Protein AF-A0A3A8FLH2-F1 (afdb_monomer_lite)

Structure (mmCIF, N/CA/C/O backbone):
data_AF-A0A3A8FLH2-F1
#
_entry.id   AF-A0A3A8FLH2-F1
#
loop_
_atom_site.group_PDB
_atom_site.id
_atom_site.type_symbol
_atom_site.label_atom_id
_atom_site.label_alt_id
_atom_site.label_comp_id
_atom_site.label_asym_id
_atom_site.label_entity_id
_atom_site.label_seq_id
_atom_site.pdbx_PDB_ins_code
_atom_site.Cartn_x
_atom_site.Cartn_y
_atom_site.Cartn_z
_atom_site.occupancy
_atom_site.B_iso_or_equiv
_atom_site.auth_seq_id
_atom_site.auth_comp_id
_atom_site.auth_asym_id
_atom_site.auth_atom_id
_atom_site.pdbx_PDB_model_num
ATOM 1 N N . MET A 1 1 ? -19.766 -3.089 4.349 1.00 55.38 1 MET A N 1
ATOM 2 C CA . MET A 1 1 ? -18.313 -3.240 4.592 1.00 55.38 1 MET A CA 1
ATOM 3 C C . MET A 1 1 ? -17.498 -3.389 3.302 1.00 55.38 1 MET A C 1
ATOM 5 O O . MET A 1 1 ? -16.500 -2.701 3.184 1.00 55.38 1 MET A O 1
ATOM 9 N N . ALA A 1 2 ? -17.955 -4.142 2.289 1.00 69.94 2 ALA A N 1
ATOM 10 C CA . ALA A 1 2 ? -17.283 -4.260 0.978 1.00 69.94 2 ALA A CA 1
ATOM 11 C C . ALA A 1 2 ? -17.192 -2.958 0.141 1.00 69.94 2 ALA A C 1
ATOM 13 O O . ALA A 1 2 ? -16.444 -2.889 -0.828 1.00 69.94 2 ALA A O 1
ATOM 14 N N . VAL A 1 3 ? -17.961 -1.917 0.484 1.00 90.50 3 VAL A N 1
ATOM 15 C CA . VAL A 1 3 ? -18.028 -0.675 -0.309 1.00 90.50 3 VAL A CA 1
ATOM 16 C C . VAL A 1 3 ? -16.772 0.182 -0.148 1.00 90.50 3 VAL A C 1
ATOM 18 O O . VAL A 1 3 ? -16.340 0.764 -1.135 1.00 90.50 3 VAL A O 1
ATOM 21 N N . LEU A 1 4 ? -16.172 0.236 1.049 1.00 92.25 4 LEU A N 1
ATOM 22 C CA . LEU A 1 4 ? -14.948 1.013 1.280 1.00 92.25 4 LEU A CA 1
ATOM 23 C C . LEU A 1 4 ? -13.774 0.421 0.500 1.00 92.25 4 LEU A C 1
ATOM 25 O O . LEU A 1 4 ? -13.136 1.127 -0.270 1.00 92.25 4 LEU A O 1
ATOM 29 N N . GLU A 1 5 ? -13.535 -0.881 0.649 1.00 92.44 5 GLU A N 1
ATOM 30 C CA . GLU A 1 5 ? -12.471 -1.575 -0.077 1.00 92.44 5 GLU A CA 1
ATOM 31 C C . GLU A 1 5 ? -12.674 -1.476 -1.593 1.00 92.44 5 GLU A C 1
ATOM 33 O O . GLU A 1 5 ? -11.736 -1.166 -2.322 1.00 92.44 5 GLU A O 1
ATOM 38 N N . ARG A 1 6 ? -13.918 -1.622 -2.074 1.00 92.06 6 ARG A N 1
ATOM 39 C CA . ARG A 1 6 ? -14.243 -1.416 -3.491 1.00 92.06 6 ARG A CA 1
ATOM 40 C C . ARG A 1 6 ? -13.968 0.017 -3.945 1.00 92.06 6 ARG A C 1
ATOM 42 O O . ARG A 1 6 ? -13.400 0.208 -5.013 1.00 92.06 6 ARG A O 1
ATOM 49 N N . ALA A 1 7 ? -14.363 1.018 -3.161 1.00 94.94 7 ALA A N 1
ATOM 50 C CA . ALA A 1 7 ? -14.124 2.419 -3.494 1.00 94.94 7 ALA A CA 1
ATOM 51 C C . ALA A 1 7 ? -12.621 2.730 -3.558 1.00 94.94 7 ALA A C 1
ATOM 53 O O . ALA A 1 7 ? -12.168 3.339 -4.523 1.00 94.94 7 ALA A O 1
ATOM 54 N N . LEU A 1 8 ? -11.839 2.253 -2.586 1.00 95.25 8 LEU A N 1
ATOM 55 C CA . LEU A 1 8 ? -10.383 2.403 -2.591 1.00 95.25 8 LEU A CA 1
ATOM 56 C C . LEU A 1 8 ? -9.747 1.671 -3.778 1.00 95.25 8 LEU A C 1
ATOM 58 O O . LEU A 1 8 ? -8.888 2.236 -4.453 1.00 95.25 8 LEU A O 1
ATOM 62 N N . ARG A 1 9 ? -10.215 0.461 -4.103 1.00 94.56 9 ARG A N 1
ATOM 63 C CA . ARG A 1 9 ? -9.752 -0.280 -5.282 1.00 94.56 9 ARG A CA 1
ATOM 64 C C . ARG A 1 9 ? -10.026 0.486 -6.580 1.00 94.56 9 ARG A C 1
ATOM 66 O O . ARG A 1 9 ? -9.167 0.497 -7.456 1.00 94.56 9 ARG A O 1
ATOM 73 N N . GLU A 1 10 ? -11.163 1.172 -6.703 1.00 95.94 10 GLU A N 1
ATOM 74 C CA . GLU A 1 10 ? -11.455 2.014 -7.874 1.00 95.94 10 GLU A CA 1
ATOM 75 C C . GLU A 1 10 ? -10.544 3.243 -7.971 1.00 95.94 10 GLU A C 1
ATOM 77 O O . GLU A 1 10 ? -10.131 3.612 -9.074 1.00 95.94 10 GLU A O 1
ATOM 82 N N . VAL A 1 11 ? -10.177 3.847 -6.837 1.00 96.44 11 VAL A N 1
ATOM 83 C CA . VAL A 1 11 ? -9.166 4.915 -6.804 1.00 96.44 11 VAL A CA 1
ATOM 84 C C . VAL A 1 11 ? -7.824 4.373 -7.311 1.00 96.44 11 VAL A C 1
ATOM 86 O O . VAL A 1 11 ? -7.263 4.930 -8.254 1.00 96.44 11 VAL A O 1
ATOM 89 N N . VAL A 1 12 ? -7.349 3.239 -6.786 1.00 96.00 12 VAL A N 1
ATOM 90 C CA . VAL A 1 12 ? -6.095 2.605 -7.244 1.00 96.00 12 VAL A CA 1
ATOM 91 C C . VAL A 1 12 ? -6.160 2.241 -8.734 1.00 96.00 12 VAL A C 1
ATOM 93 O O . VAL A 1 12 ? -5.216 2.478 -9.486 1.00 96.00 12 VAL A O 1
ATOM 96 N N . ARG A 1 13 ? -7.301 1.733 -9.214 1.00 95.62 13 ARG A N 1
ATOM 97 C CA . ARG A 1 13 ? -7.495 1.407 -10.635 1.00 95.62 13 ARG A CA 1
ATOM 98 C C . ARG A 1 13 ? -7.343 2.643 -11.526 1.00 95.62 13 ARG A C 1
ATOM 100 O O . ARG A 1 13 ? -6.649 2.588 -12.542 1.00 95.62 13 ARG A O 1
ATOM 107 N N . ARG A 1 14 ? -7.977 3.758 -11.146 1.00 96.69 14 ARG A N 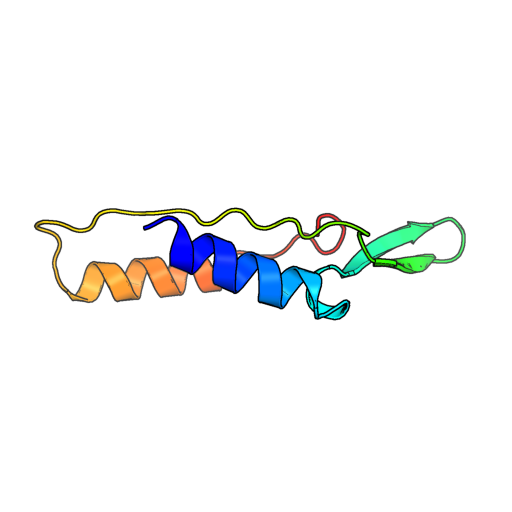1
ATOM 108 C CA . ARG A 1 14 ? -7.998 5.010 -11.920 1.00 96.69 14 ARG A CA 1
ATOM 109 C C . ARG A 1 14 ? -6.633 5.703 -11.981 1.00 96.69 14 ARG A C 1
ATOM 111 O O . ARG A 1 14 ? -6.373 6.403 -12.955 1.00 96.69 14 ARG A O 1
ATOM 118 N N . HIS A 1 15 ? -5.784 5.528 -10.971 1.00 97.44 15 HIS A N 1
ATOM 119 C CA . HIS A 1 15 ? -4.534 6.275 -10.832 1.00 97.44 15 HIS A CA 1
ATOM 120 C C . HIS A 1 15 ? -3.308 5.373 -11.002 1.00 97.44 15 HIS A C 1
ATOM 122 O O . HIS A 1 15 ? -2.982 4.586 -10.121 1.00 97.44 15 HIS A O 1
ATOM 128 N N . GLU A 1 16 ? -2.593 5.524 -12.120 1.00 95.81 16 GLU A N 1
ATOM 129 C CA . GLU A 1 16 ? -1.387 4.735 -12.427 1.00 95.81 16 GLU A CA 1
ATOM 130 C C . GLU A 1 16 ? -0.297 4.870 -11.365 1.00 95.81 16 GLU A C 1
ATOM 132 O O . GLU A 1 16 ? 0.306 3.871 -10.999 1.00 95.81 16 GLU A O 1
ATOM 137 N N . VAL A 1 17 ? -0.116 6.070 -10.802 1.00 94.62 17 VAL A N 1
ATOM 138 C CA . VAL A 1 17 ? 0.878 6.329 -9.746 1.00 94.62 17 VAL A CA 1
ATOM 139 C C . VAL A 1 17 ? 0.688 5.445 -8.507 1.00 94.62 17 VAL A C 1
ATOM 141 O O . VAL A 1 17 ? 1.660 5.126 -7.833 1.00 94.62 17 VAL A O 1
ATOM 144 N N . LEU A 1 18 ? -0.545 5.008 -8.220 1.00 94.00 18 LEU A N 1
ATOM 145 C CA . LEU A 1 18 ? -0.854 4.110 -7.100 1.00 94.00 18 LEU A CA 1
ATOM 146 C C . LEU A 1 18 ? -0.636 2.626 -7.443 1.00 94.00 18 LEU A C 1
ATOM 148 O O . LEU A 1 18 ? -0.850 1.771 -6.592 1.00 94.00 18 LEU A O 1
ATOM 152 N N . ARG A 1 19 ? -0.246 2.319 -8.685 1.00 94.81 19 ARG A N 1
ATOM 153 C CA . ARG A 1 19 ? 0.055 0.975 -9.206 1.00 94.81 19 ARG A CA 1
ATOM 154 C C . ARG A 1 19 ? 1.498 0.859 -9.712 1.00 94.81 19 ARG A C 1
ATOM 156 O O . ARG A 1 19 ? 1.823 -0.111 -10.399 1.00 94.81 19 ARG A O 1
ATOM 163 N N . THR A 1 20 ? 2.343 1.849 -9.426 1.00 94.31 20 THR A N 1
ATOM 164 C CA . THR A 1 20 ? 3.735 1.891 -9.879 1.00 94.31 20 THR A CA 1
ATOM 165 C C . THR A 1 20 ? 4.660 1.220 -8.866 1.00 94.31 20 THR A C 1
ATOM 167 O O . THR A 1 20 ? 4.665 1.576 -7.693 1.00 94.31 20 THR A O 1
ATOM 170 N N . SER A 1 21 ? 5.495 0.302 -9.349 1.00 94.00 21 SER A N 1
ATOM 171 C CA . SER A 1 21 ? 6.650 -0.259 -8.634 1.00 94.00 21 SER A CA 1
ATOM 172 C C . SER A 1 21 ? 7.947 0.070 -9.379 1.00 94.00 21 SER A C 1
ATOM 174 O O . SER A 1 21 ? 7.918 0.407 -10.563 1.00 94.00 21 SER A O 1
ATOM 176 N N . PHE A 1 22 ? 9.085 -0.022 -8.700 1.00 93.50 22 PHE A N 1
ATOM 177 C CA . PHE A 1 22 ? 10.415 0.250 -9.238 1.00 93.50 22 PHE A CA 1
ATOM 178 C C . PHE A 1 22 ? 11.236 -1.034 -9.227 1.00 93.50 22 PHE A C 1
ATOM 180 O O . PHE A 1 22 ? 11.578 -1.546 -8.164 1.00 93.50 22 PHE A O 1
ATOM 187 N N . ARG A 1 23 ? 11.548 -1.567 -10.405 1.00 93.00 23 ARG A N 1
ATOM 188 C CA . ARG A 1 23 ? 12.340 -2.794 -10.553 1.00 93.00 23 ARG A CA 1
ATOM 189 C C . ARG A 1 23 ? 13.700 -2.464 -11.133 1.00 93.00 23 ARG A C 1
ATOM 191 O O . ARG A 1 23 ? 13.814 -1.527 -11.910 1.00 93.00 23 ARG 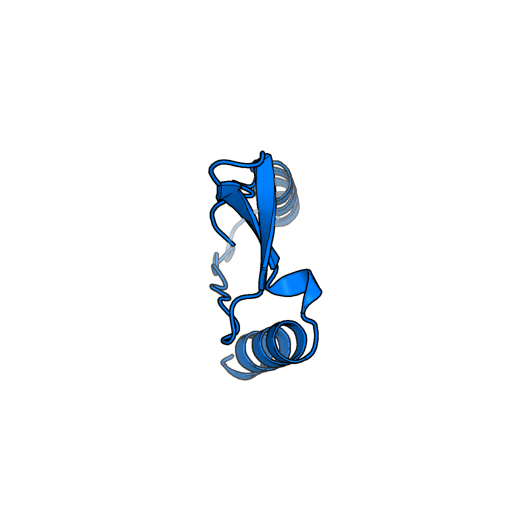A O 1
ATOM 198 N N . GLU A 1 24 ? 14.712 -3.240 -10.786 1.00 92.50 24 GLU A N 1
ATOM 199 C CA . GLU A 1 24 ? 16.002 -3.154 -11.464 1.00 92.50 24 GLU A CA 1
ATOM 200 C C . GLU A 1 24 ? 15.973 -3.971 -12.756 1.00 92.50 24 GLU A C 1
ATOM 202 O O . GLU A 1 24 ? 15.509 -5.115 -12.776 1.00 92.50 24 GLU A O 1
ATOM 207 N N . ASP A 1 25 ? 16.488 -3.383 -13.830 1.00 89.38 25 ASP A N 1
ATOM 208 C CA . ASP A 1 25 ? 16.871 -4.088 -15.044 1.00 89.38 25 ASP A CA 1
ATOM 209 C C . ASP A 1 25 ? 18.360 -3.858 -15.360 1.00 89.38 25 ASP A C 1
ATOM 211 O O . ASP A 1 25 ? 19.097 -3.240 -14.590 1.00 89.38 25 ASP A O 1
ATOM 215 N N . VAL A 1 26 ? 18.830 -4.374 -16.498 1.00 89.12 26 VAL A N 1
ATOM 216 C CA . VAL A 1 26 ? 20.235 -4.254 -16.933 1.00 89.12 26 VAL A CA 1
ATOM 217 C C . VAL A 1 26 ? 20.720 -2.808 -17.121 1.00 89.12 26 VAL A C 1
ATOM 219 O O . VAL A 1 26 ? 21.926 -2.583 -17.195 1.00 89.12 26 VAL A O 1
ATOM 222 N N . SER A 1 27 ? 19.810 -1.839 -17.220 1.00 90.31 27 SER A N 1
ATOM 223 C CA . SER A 1 27 ? 20.092 -0.418 -17.434 1.00 90.31 27 SER A CA 1
ATOM 224 C C . SER A 1 27 ? 19.877 0.454 -16.190 1.00 90.31 27 SER A C 1
ATOM 226 O O . SER A 1 27 ? 20.324 1.602 -16.178 1.00 90.31 27 SER A O 1
ATOM 228 N N . GLY A 1 28 ? 19.249 -0.082 -15.138 1.00 91.81 28 GLY A N 1
ATOM 229 C CA . GLY A 1 28 ? 19.008 0.607 -13.870 1.00 91.81 28 GLY A CA 1
ATOM 230 C C . GLY A 1 28 ? 17.572 0.440 -13.354 1.00 91.81 28 GLY A C 1
ATOM 231 O O . GLY A 1 28 ? 16.858 -0.468 -13.780 1.00 91.81 28 GLY A O 1
ATOM 232 N N . PRO A 1 29 ? 17.127 1.283 -12.402 1.00 92.88 29 PRO A N 1
ATOM 233 C CA . PRO A 1 29 ? 15.767 1.223 -11.884 1.00 92.88 29 PRO A CA 1
ATOM 234 C C . PRO A 1 29 ? 14.757 1.738 -12.919 1.00 92.88 29 PRO A C 1
ATOM 236 O O . PRO A 1 29 ? 14.832 2.883 -13.369 1.00 92.88 29 PRO A O 1
ATOM 239 N N . VAL A 1 30 ? 13.762 0.916 -13.236 1.00 95.19 30 VAL A N 1
ATOM 240 C CA . VAL A 1 30 ? 12.656 1.232 -14.142 1.00 95.19 30 VAL A CA 1
ATOM 241 C C . VAL A 1 30 ? 11.314 1.195 -13.425 1.00 95.19 30 VAL A C 1
ATOM 243 O O . VAL A 1 30 ? 11.087 0.403 -12.510 1.00 95.19 30 VAL A O 1
ATOM 246 N N . GLN A 1 31 ? 10.402 2.062 -13.861 1.00 94.88 31 GLN A N 1
ATOM 247 C CA . GLN A 1 31 ? 9.032 2.103 -13.361 1.00 94.88 31 GLN A CA 1
ATOM 248 C C . GLN A 1 31 ? 8.167 1.081 -14.089 1.00 94.88 31 GLN A C 1
ATOM 250 O O . GLN A 1 31 ? 8.125 1.042 -15.318 1.00 94.88 31 GLN A O 1
ATOM 255 N N . VAL A 1 32 ? 7.434 0.285 -13.321 1.00 94.62 32 VAL A N 1
ATOM 256 C CA . VAL A 1 32 ? 6.516 -0.734 -13.823 1.00 94.62 32 VAL A CA 1
ATOM 257 C C . VAL A 1 32 ? 5.134 -0.460 -13.255 1.00 94.62 32 VAL A C 1
ATOM 259 O O . VAL A 1 32 ? 4.930 -0.529 -12.043 1.00 94.62 32 VAL A O 1
ATOM 262 N N . VAL A 1 33 ? 4.182 -0.167 -14.138 1.00 95.19 33 VAL A N 1
ATOM 263 C CA . VAL A 1 33 ? 2.779 0.058 -13.779 1.00 95.19 33 VAL A CA 1
ATOM 264 C C . VAL A 1 33 ? 2.024 -1.268 -13.879 1.00 95.19 33 VAL A C 1
ATOM 266 O O . VAL A 1 33 ? 1.908 -1.837 -14.964 1.00 95.19 33 VAL A O 1
ATOM 269 N N . SER A 1 34 ? 1.492 -1.766 -12.760 1.00 94.00 34 SER A N 1
ATOM 270 C CA . SER A 1 34 ? 0.654 -2.974 -12.756 1.00 94.00 34 SER A CA 1
ATOM 271 C C . SER A 1 34 ? -0.669 -2.705 -13.478 1.00 94.00 34 SER A C 1
ATOM 273 O O . SER A 1 34 ? -1.326 -1.727 -13.129 1.00 94.00 34 SER A O 1
ATOM 275 N N . PRO A 1 35 ? -1.124 -3.538 -14.433 1.00 92.31 35 PRO A N 1
ATOM 276 C CA . PRO A 1 35 ? -2.384 -3.311 -15.148 1.00 92.31 35 PRO A CA 1
ATOM 277 C C . PRO A 1 35 ? -3.619 -3.439 -14.243 1.00 92.31 35 PRO A C 1
ATOM 279 O O . PRO A 1 35 ? -4.636 -2.793 -14.495 1.00 92.31 35 PRO A O 1
ATOM 282 N N . GLU A 1 36 ? -3.526 -4.231 -13.173 1.00 91.75 36 GLU A N 1
ATOM 283 C CA . GLU A 1 36 ? -4.605 -4.428 -12.206 1.00 91.75 36 GLU A CA 1
ATOM 284 C C . GLU A 1 36 ? -4.305 -3.734 -10.868 1.00 91.75 36 GLU A C 1
ATOM 286 O O . GLU A 1 36 ? -3.144 -3.671 -10.447 1.00 91.75 36 GLU A O 1
ATOM 291 N N . PRO A 1 37 ? -5.336 -3.207 -10.178 1.00 89.94 37 PRO A N 1
ATOM 292 C CA . PRO A 1 37 ? -5.176 -2.639 -8.848 1.00 89.94 37 PRO A CA 1
ATOM 293 C C . PRO A 1 37 ? -4.915 -3.742 -7.818 1.00 89.94 37 PRO A C 1
ATOM 295 O O . PRO A 1 37 ? -5.790 -4.565 -7.538 1.00 89.94 37 PRO A O 1
ATOM 298 N N . VAL A 1 38 ? -3.735 -3.710 -7.204 1.00 84.56 38 VAL A N 1
ATOM 299 C CA . VAL A 1 38 ? -3.410 -4.527 -6.034 1.00 84.56 38 VAL A CA 1
ATOM 300 C C . VAL A 1 38 ? -3.668 -3.675 -4.793 1.00 84.56 38 VAL A C 1
ATOM 302 O O . VAL A 1 38 ? -3.076 -2.618 -4.613 1.00 84.56 38 VAL A O 1
ATOM 305 N N . LEU A 1 39 ? -4.626 -4.091 -3.966 1.00 88.38 39 LEU A N 1
ATOM 306 C CA . LEU A 1 39 ? -4.944 -3.435 -2.699 1.00 88.38 39 LEU A CA 1
ATOM 307 C C . LEU A 1 39 ? -5.438 -4.490 -1.715 1.00 88.38 39 LEU A C 1
ATOM 309 O O . LEU A 1 39 ? -6.442 -5.155 -1.981 1.00 88.38 39 LEU A O 1
ATOM 313 N N . THR A 1 40 ? -4.759 -4.582 -0.575 1.00 86.12 40 THR A N 1
ATOM 314 C CA . THR A 1 40 ? -5.163 -5.403 0.568 1.00 86.12 40 THR A CA 1
ATOM 315 C C . THR A 1 40 ? -5.442 -4.473 1.738 1.00 86.12 40 THR A C 1
ATOM 317 O O . THR A 1 40 ? -4.551 -3.748 2.175 1.00 86.12 40 THR A O 1
ATOM 320 N N . LEU A 1 41 ? -6.677 -4.472 2.240 1.00 89.62 41 LEU A N 1
ATOM 321 C CA . LEU A 1 41 ? -7.065 -3.652 3.385 1.00 89.62 41 LEU A CA 1
ATOM 322 C C . LEU A 1 41 ? -7.053 -4.505 4.657 1.00 89.62 41 LEU A C 1
ATOM 324 O O . LEU A 1 41 ? -7.947 -5.322 4.875 1.00 89.62 41 LEU A O 1
ATOM 328 N N . GLU A 1 42 ? -6.043 -4.317 5.505 1.00 89.44 42 GLU A N 1
ATOM 329 C CA . GLU A 1 42 ? -6.009 -4.961 6.818 1.00 89.44 42 GLU A CA 1
ATOM 330 C C . GLU A 1 42 ? -7.053 -4.325 7.746 1.00 89.44 42 GLU A C 1
ATOM 332 O O . GLU A 1 42 ? -7.186 -3.102 7.822 1.00 89.44 42 GLU A O 1
ATOM 337 N N . ARG A 1 43 ? -7.790 -5.162 8.482 1.00 91.06 43 ARG A N 1
ATOM 338 C CA . ARG A 1 43 ? -8.765 -4.716 9.479 1.00 91.06 43 ARG A CA 1
ATOM 339 C C . ARG A 1 43 ? -8.347 -5.183 10.864 1.00 91.06 43 ARG A C 1
ATOM 341 O O . ARG A 1 43 ? -8.179 -6.379 11.086 1.00 91.06 43 ARG A O 1
ATOM 348 N N . LYS A 1 44 ? -8.283 -4.241 11.802 1.00 92.25 44 LYS A N 1
ATOM 349 C CA . LYS A 1 44 ? -8.063 -4.501 13.227 1.00 92.25 44 LYS A CA 1
ATOM 350 C C . LYS A 1 44 ? -9.288 -4.046 14.008 1.00 92.25 44 LYS A C 1
ATOM 352 O O . LYS A 1 44 ? -9.715 -2.907 13.847 1.00 92.25 44 LYS A O 1
ATOM 357 N N . GLU A 1 45 ? -9.850 -4.934 14.824 1.00 93.69 45 GLU A N 1
ATOM 358 C CA . GLU A 1 45 ? -10.930 -4.570 15.742 1.00 93.69 45 GLU A CA 1
ATOM 359 C C . GLU A 1 45 ? -10.354 -4.089 17.068 1.00 93.69 45 GLU A C 1
ATOM 361 O O . GLU A 1 45 ? -9.482 -4.736 17.642 1.00 93.69 45 GLU A O 1
ATOM 366 N N . LEU A 1 46 ? -10.858 -2.951 17.544 1.00 95.31 46 LEU A N 1
ATOM 367 C CA . LEU A 1 46 ? -10.377 -2.269 18.751 1.00 95.31 46 LEU A CA 1
ATOM 368 C C . LEU A 1 46 ? -11.455 -2.195 19.839 1.00 95.31 46 LEU A C 1
ATOM 370 O O . LEU A 1 46 ? -11.444 -1.311 20.694 1.00 95.31 46 LEU A O 1
ATOM 374 N N . THR A 1 47 ? -12.446 -3.087 19.791 1.00 95.88 47 THR A N 1
ATOM 375 C CA . THR A 1 47 ? -13.517 -3.122 20.790 1.00 95.88 47 THR A CA 1
ATOM 376 C C . THR A 1 47 ? -12.929 -3.381 22.177 1.00 95.88 47 THR A C 1
ATOM 378 O O . THR A 1 47 ? -12.292 -4.403 22.404 1.00 95.88 47 THR A O 1
ATOM 381 N N . GLY A 1 48 ? -13.158 -2.454 23.111 1.00 95.44 48 GLY A N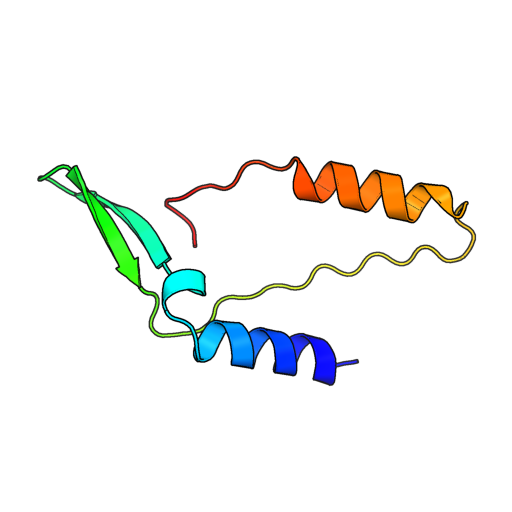 1
ATOM 382 C CA . GLY A 1 48 ? -12.619 -2.530 24.473 1.00 95.44 48 GLY A CA 1
ATOM 383 C C . GLY A 1 48 ? -11.188 -2.003 24.630 1.00 95.44 48 GLY A C 1
ATOM 384 O O . GLY A 1 48 ? -10.680 -1.988 25.748 1.00 95.44 48 GLY A O 1
ATOM 385 N N . SER A 1 49 ? -10.547 -1.541 23.553 1.00 95.81 49 SER A N 1
ATOM 386 C CA . SER A 1 49 ? -9.244 -0.880 23.623 1.00 95.81 49 SER A CA 1
ATOM 387 C C . SER A 1 49 ? -9.371 0.589 24.055 1.00 95.81 49 SER A C 1
ATOM 389 O O . SER A 1 49 ? -10.390 1.229 23.776 1.00 95.81 49 SER A O 1
ATOM 391 N N . PRO A 1 50 ? -8.331 1.163 24.686 1.00 96.25 50 PRO A N 1
ATOM 392 C CA . PRO A 1 50 ? -8.268 2.598 24.940 1.00 96.25 50 PRO A CA 1
ATOM 393 C C . PRO A 1 50 ? -8.274 3.428 23.636 1.00 96.25 50 PRO A C 1
ATOM 395 O O . PRO A 1 50 ? -7.730 2.967 22.628 1.00 96.25 50 PRO A O 1
ATOM 398 N N . PRO A 1 51 ? -8.834 4.654 23.611 1.00 90.31 51 PRO A N 1
ATOM 399 C CA . PRO A 1 51 ? -8.895 5.482 22.398 1.00 90.31 51 PRO A CA 1
ATOM 400 C C . PRO A 1 51 ? -7.534 5.770 21.739 1.00 90.31 51 PRO A C 1
ATOM 402 O O . PRO A 1 51 ? -7.443 5.922 20.519 1.00 90.31 51 PRO A O 1
ATOM 405 N N . GLU A 1 52 ? -6.464 5.843 22.526 1.00 96.50 52 GLU A N 1
ATOM 406 C CA . GLU A 1 52 ? -5.095 6.068 22.063 1.00 96.50 52 GLU A CA 1
ATOM 407 C C . GLU A 1 52 ? -4.505 4.885 21.283 1.00 96.50 52 GLU A C 1
ATOM 409 O O . GLU A 1 52 ? -3.568 5.074 20.504 1.00 96.50 52 GLU A O 1
ATOM 414 N N . GLU A 1 53 ? -5.074 3.686 21.438 1.00 96.69 53 GLU A N 1
ATOM 415 C CA . GLU A 1 53 ? -4.627 2.466 20.763 1.00 96.69 53 GLU A CA 1
ATOM 416 C C . GLU A 1 53 ? -4.708 2.611 19.243 1.00 96.69 53 GLU A C 1
ATOM 418 O O . GLU A 1 53 ? -3.765 2.276 18.523 1.00 96.69 53 GLU A O 1
ATOM 423 N N . ALA A 1 54 ? -5.807 3.193 18.754 1.00 95.12 54 ALA A N 1
ATOM 424 C CA . ALA A 1 54 ? -6.006 3.450 17.333 1.00 95.12 54 ALA A CA 1
ATOM 425 C C . ALA A 1 54 ? -4.903 4.358 16.769 1.00 95.12 54 ALA A C 1
ATOM 427 O O . ALA A 1 54 ? -4.353 4.094 15.698 1.00 95.12 54 ALA A O 1
ATOM 428 N N . TRP A 1 55 ? -4.530 5.403 17.515 1.00 95.75 55 TRP A N 1
ATOM 429 C CA . TRP A 1 55 ? -3.463 6.319 1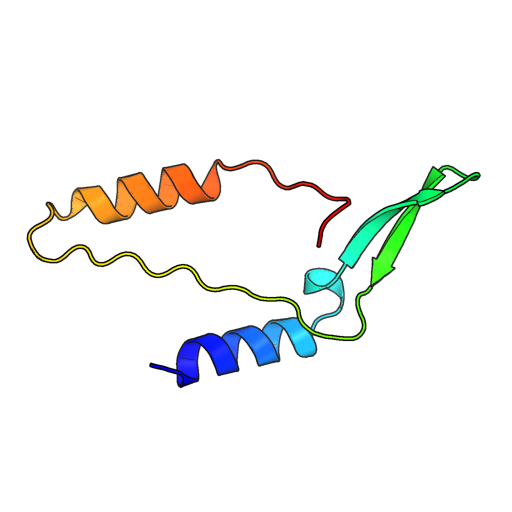7.116 1.00 95.75 55 TRP A CA 1
ATOM 430 C C . TRP A 1 55 ? -2.084 5.672 17.157 1.00 95.75 55 TRP A C 1
ATOM 432 O O . TRP A 1 55 ? -1.255 5.963 16.292 1.00 95.75 55 TRP A O 1
ATOM 442 N N . ARG A 1 56 ? -1.825 4.800 18.137 1.00 96.81 56 ARG A N 1
ATOM 443 C CA . ARG A 1 56 ? -0.565 4.056 18.209 1.00 96.81 56 ARG A CA 1
ATOM 444 C C . ARG A 1 56 ? -0.410 3.143 16.993 1.00 96.81 56 ARG A C 1
ATOM 446 O O . ARG A 1 56 ? 0.579 3.268 16.275 1.00 96.81 56 ARG A O 1
ATOM 453 N N . LEU A 1 57 ? -1.427 2.331 16.699 1.00 95.88 57 LEU A N 1
ATOM 454 C CA . LEU A 1 57 ? -1.431 1.416 15.554 1.00 95.88 57 LEU A CA 1
ATOM 455 C C . LEU A 1 57 ? -1.317 2.151 14.213 1.00 95.88 57 LEU A C 1
ATOM 457 O O . LEU A 1 57 ? -0.592 1.700 13.330 1.00 95.88 57 LEU A O 1
ATOM 461 N N . ALA A 1 58 ? -1.988 3.296 14.057 1.00 94.31 58 ALA A N 1
ATOM 462 C CA . ALA A 1 58 ? -1.882 4.104 12.842 1.00 94.31 58 ALA A CA 1
ATOM 463 C C . ALA A 1 58 ? -0.455 4.635 12.623 1.00 94.31 58 ALA A C 1
ATOM 465 O O . ALA A 1 58 ? 0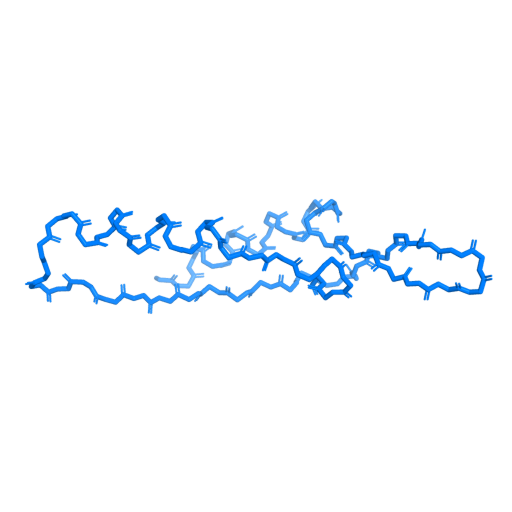.048 4.607 11.501 1.00 94.31 58 ALA A O 1
ATOM 466 N N . ARG A 1 59 ? 0.219 5.085 13.691 1.00 96.62 59 ARG A N 1
ATOM 467 C CA . ARG A 1 59 ? 1.617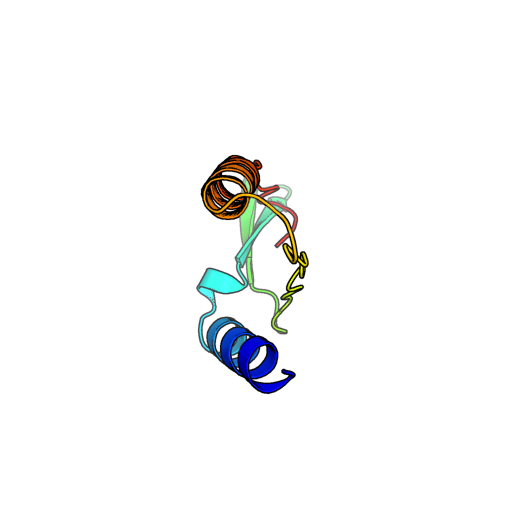 5.542 13.620 1.00 96.62 59 ARG A CA 1
ATOM 468 C C . ARG A 1 59 ? 2.574 4.397 13.311 1.00 96.62 59 ARG A C 1
ATOM 470 O O . ARG A 1 59 ? 3.458 4.567 12.481 1.00 96.62 59 ARG A O 1
ATOM 477 N N . GLU A 1 60 ? 2.381 3.244 13.945 1.00 96.19 60 GLU A N 1
ATOM 478 C CA . GLU A 1 60 ? 3.181 2.041 13.687 1.00 96.19 60 GLU A CA 1
ATOM 479 C C . GLU A 1 60 ? 3.043 1.565 12.236 1.00 96.19 60 GLU A C 1
ATOM 481 O O . GLU A 1 60 ? 4.048 1.230 11.610 1.00 96.19 60 GLU A O 1
ATOM 486 N N . ALA A 1 61 ? 1.823 1.581 11.687 1.00 93.38 61 ALA A N 1
ATOM 487 C CA . ALA A 1 61 ? 1.559 1.229 10.293 1.00 93.38 61 ALA A CA 1
ATOM 488 C C . ALA A 1 61 ? 2.189 2.234 9.317 1.00 93.38 61 ALA A C 1
ATOM 490 O O . ALA A 1 61 ? 2.820 1.832 8.345 1.00 93.38 61 ALA A O 1
ATOM 491 N N . ALA A 1 62 ? 2.073 3.538 9.592 1.00 93.50 62 ALA A N 1
ATOM 492 C CA . ALA A 1 62 ? 2.661 4.586 8.756 1.00 93.50 62 ALA A CA 1
ATOM 493 C C . ALA A 1 62 ? 4.200 4.589 8.772 1.00 93.50 62 ALA A C 1
ATOM 495 O O . ALA A 1 62 ? 4.821 5.062 7.825 1.00 93.50 62 ALA A O 1
ATOM 496 N N . ALA A 1 63 ? 4.811 4.077 9.843 1.00 95.94 63 ALA A N 1
ATOM 497 C CA . ALA A 1 63 ? 6.259 3.951 9.971 1.00 95.94 63 ALA A CA 1
ATOM 498 C C . ALA A 1 63 ? 6.828 2.690 9.296 1.00 95.94 63 ALA A C 1
ATOM 500 O O . ALA A 1 63 ? 8.050 2.534 9.259 1.00 95.94 63 ALA A O 1
ATOM 501 N N . GLN A 1 64 ? 5.983 1.784 8.783 1.00 92.12 64 GLN A N 1
ATOM 502 C CA . GLN A 1 64 ? 6.474 0.602 8.080 1.00 92.12 64 GLN A CA 1
ATOM 503 C C . GLN A 1 64 ? 7.156 1.008 6.766 1.00 92.12 64 GLN A C 1
ATOM 505 O O . GLN A 1 64 ? 6.583 1.774 5.988 1.00 92.12 64 GLN A O 1
ATOM 510 N N . PRO A 1 65 ? 8.371 0.506 6.494 1.00 93.12 65 PRO A N 1
ATOM 511 C CA . PRO A 1 65 ? 9.036 0.761 5.228 1.00 93.12 65 PRO A CA 1
ATOM 512 C C . PRO A 1 65 ? 8.294 0.070 4.077 1.00 93.12 65 PRO A C 1
ATOM 514 O O . PRO A 1 65 ? 7.748 -1.022 4.235 1.00 93.12 65 PRO A O 1
ATOM 517 N N . PHE A 1 66 ? 8.333 0.689 2.898 1.00 87.94 66 PHE A N 1
ATOM 518 C CA . PHE A 1 66 ? 7.805 0.113 1.663 1.00 87.94 66 PHE A CA 1
ATOM 519 C C . PHE A 1 66 ? 8.928 -0.523 0.841 1.00 87.94 66 PHE A C 1
ATOM 521 O O . PHE A 1 66 ? 9.990 0.072 0.659 1.00 87.94 66 PHE A O 1
ATOM 528 N N . ASP A 1 67 ? 8.674 -1.716 0.305 1.00 90.12 67 ASP A N 1
ATOM 529 C CA . ASP A 1 67 ? 9.516 -2.328 -0.722 1.00 90.12 67 ASP A CA 1
ATOM 530 C C . ASP A 1 67 ? 9.097 -1.762 -2.084 1.00 90.12 67 ASP A C 1
ATOM 532 O O . ASP A 1 67 ? 8.083 -2.165 -2.647 1.00 90.12 67 ASP A O 1
ATOM 536 N N . LEU A 1 68 ? 9.868 -0.811 -2.616 1.00 89.50 68 LEU A N 1
ATOM 537 C CA . LEU A 1 68 ? 9.542 -0.149 -3.883 1.00 89.50 68 LEU A CA 1
ATOM 538 C C . LEU A 1 68 ? 9.482 -1.123 -5.070 1.00 89.50 68 LEU A C 1
ATOM 540 O O . LEU A 1 68 ? 8.827 -0.810 -6.062 1.00 89.50 68 LEU A O 1
ATOM 544 N N . ALA A 1 69 ? 10.109 -2.300 -4.976 1.00 89.38 69 ALA A N 1
ATOM 545 C CA . ALA A 1 69 ? 10.047 -3.325 -6.017 1.00 89.38 69 ALA A CA 1
ATOM 546 C C . ALA A 1 69 ? 8.763 -4.163 -5.970 1.00 89.38 69 ALA A C 1
ATOM 548 O O . ALA A 1 69 ? 8.417 -4.815 -6.963 1.00 89.38 69 ALA A O 1
ATOM 549 N N . LYS A 1 70 ? 8.044 -4.134 -4.843 1.00 79.94 70 LYS A N 1
ATOM 550 C CA . LYS A 1 70 ? 6.781 -4.842 -4.622 1.00 79.94 70 LYS A CA 1
ATOM 551 C C . LYS A 1 70 ? 5.663 -3.824 -4.395 1.00 79.94 70 LYS A C 1
ATOM 553 O O . LYS A 1 70 ? 5.320 -3.507 -3.259 1.00 79.94 70 LYS A O 1
ATOM 558 N N . GLY A 1 71 ? 5.141 -3.307 -5.507 1.00 68.88 71 GLY A N 1
ATOM 559 C CA . GLY A 1 71 ? 3.863 -2.585 -5.545 1.00 68.88 71 GLY A CA 1
ATOM 560 C C . GLY A 1 71 ? 2.669 -3.526 -5.475 1.00 68.88 71 GLY A C 1
ATOM 561 O O . GLY A 1 71 ? 2.828 -4.706 -5.869 1.00 68.88 71 GLY A O 1
#

Sequence (71 aa):
MAVLERALREVVRRHEVLRTSFREDVSGPVQVVSPEPVLTLERKELTGSPPEEAWRLAREAAAQPFDLAKG

Secondary structure (DSSP, 8-state):
-HHHHHHHHHHHHH-GGGGEEEEEETTEEEEEE-SS----------TTS-HHHHHHHHHHHHTSPP-TT--

Foldseek 3Di:
DVVVVVVVQVVQQVDQVSQWAWDQDPVGTDIDGDNGRDDDDDDDDQVPHDPCVVVVVVVVVVPDDDRRRPD

pLDDT: mean 91.9, std 6.67, range [55.38, 97.44]

Radius of gyration: 16.05 Å; chains: 1; bounding box: 38×12×42 Å